Protein AF-A0AAV4TUK1-F1 (afdb_monomer_lite)

Foldseek 3Di:
DDPVVVVVVVVVVVVVVVVVVVVVVVVVVVVVVVCVVVVCPDPPNQPCPVHDPVVSVVVVVVVVVVVVPPDDDQPDDPVNCVCVDPVNPVPDDDPVSVVSVVVNVVVVVD

Radius of gyration: 32.64 Å; chains: 1; bounding box: 62×29×100 Å

pLDDT: mean 81.11, std 11.79, range [46.31, 97.19]

Sequence (110 aa):
MADPLSGIAIIICIAFGILTFVLLFIFANRQIKRFSLKSKSGPHIPIAQDAPKSVQNEINRRLDVIKTIAYQPILLKKSDEIYFTEESDNIQKPSHIYRMKALDSISKIR

Structure (mmCIF, N/CA/C/O backbone):
data_AF-A0AAV4TUK1-F1
#
_entry.id   AF-A0AAV4TUK1-F1
#
loop_
_atom_site.group_PDB
_atom_site.id
_atom_site.type_symbol
_atom_site.label_atom_id
_atom_site.label_alt_id
_atom_site.label_comp_id
_atom_site.label_asym_id
_atom_site.label_entity_id
_atom_site.label_seq_id
_atom_site.pdbx_PDB_ins_code
_atom_site.Cartn_x
_atom_site.Cartn_y
_atom_site.Cartn_z
_atom_site.occupancy
_atom_site.B_iso_or_equiv
_atom_site.auth_seq_id
_atom_site.auth_comp_id
_atom_site.auth_asym_id
_atom_site.auth_atom_id
_atom_site.pdbx_PDB_model_num
ATOM 1 N N . MET A 1 1 ? 38.502 14.674 -56.469 1.00 46.31 1 MET A N 1
ATOM 2 C CA . MET A 1 1 ? 39.162 13.491 -55.884 1.00 46.31 1 MET A CA 1
ATOM 3 C C . MET A 1 1 ? 38.670 13.408 -54.454 1.00 46.31 1 MET A C 1
ATOM 5 O O . MET A 1 1 ? 38.798 14.397 -53.752 1.00 46.31 1 MET A O 1
ATOM 9 N N . ALA A 1 2 ? 37.951 12.348 -54.082 1.00 57.53 2 ALA A N 1
ATOM 10 C CA . ALA A 1 2 ? 37.441 12.205 -52.720 1.00 57.53 2 ALA A CA 1
ATOM 11 C C . ALA A 1 2 ? 38.551 11.591 -51.864 1.00 57.53 2 ALA A C 1
ATOM 13 O O . ALA A 1 2 ? 38.977 10.469 -52.136 1.00 57.53 2 ALA A O 1
ATOM 14 N N . ASP A 1 3 ? 39.048 12.341 -50.883 1.00 69.62 3 ASP A N 1
ATOM 15 C CA . ASP A 1 3 ? 40.128 11.875 -50.024 1.00 69.62 3 ASP A CA 1
ATOM 16 C C . ASP A 1 3 ? 39.638 10.700 -49.161 1.00 69.62 3 ASP A C 1
ATOM 18 O O . ASP A 1 3 ? 38.642 10.839 -48.444 1.00 69.62 3 ASP A O 1
ATOM 22 N N . PRO A 1 4 ? 40.317 9.540 -49.170 1.00 63.56 4 PRO A N 1
ATOM 23 C CA . PRO A 1 4 ? 39.894 8.354 -48.418 1.00 63.56 4 PRO A CA 1
ATOM 24 C C . PRO A 1 4 ? 39.809 8.603 -46.900 1.00 63.56 4 PRO A C 1
ATOM 26 O O . PRO A 1 4 ? 39.023 7.962 -46.202 1.00 63.56 4 PRO A O 1
ATOM 29 N N . LEU A 1 5 ? 40.550 9.594 -46.395 1.00 71.38 5 LEU A N 1
ATOM 30 C CA . LEU A 1 5 ? 40.492 10.059 -45.006 1.00 71.38 5 LEU A CA 1
ATOM 31 C C . LEU A 1 5 ? 39.143 10.715 -44.652 1.00 71.38 5 LEU A C 1
ATOM 33 O O . LEU A 1 5 ? 38.683 10.591 -43.517 1.00 71.38 5 LEU A O 1
ATOM 37 N N . SER A 1 6 ? 38.472 11.350 -45.622 1.00 79.56 6 SER A N 1
ATOM 38 C CA . SER A 1 6 ? 37.143 11.949 -45.441 1.00 79.56 6 SER A CA 1
ATOM 39 C C . SER A 1 6 ? 36.071 10.875 -45.226 1.00 79.56 6 SER A C 1
ATOM 41 O O . SER A 1 6 ? 35.235 11.001 -44.331 1.00 79.56 6 SER A O 1
ATOM 43 N N . GLY A 1 7 ? 36.149 9.764 -45.967 1.00 85.19 7 GLY A N 1
ATOM 44 C CA . GLY A 1 7 ? 35.238 8.628 -45.797 1.00 85.19 7 GLY A CA 1
ATOM 45 C C . GLY A 1 7 ? 35.353 7.979 -44.416 1.00 85.19 7 GLY A C 1
ATOM 46 O O . GLY A 1 7 ? 34.343 7.711 -43.767 1.00 85.19 7 GLY A O 1
ATOM 47 N N . ILE A 1 8 ? 36.581 7.796 -43.923 1.00 90.12 8 ILE A N 1
ATOM 48 C CA . ILE A 1 8 ? 36.837 7.239 -42.586 1.00 90.12 8 ILE A CA 1
ATOM 49 C C . ILE A 1 8 ? 36.272 8.159 -41.496 1.00 90.12 8 ILE A C 1
ATOM 51 O O . ILE A 1 8 ? 35.598 7.681 -40.583 1.00 90.12 8 ILE A O 1
ATOM 55 N N . ALA A 1 9 ? 36.480 9.474 -41.611 1.00 89.31 9 ALA A N 1
ATOM 56 C CA . ALA A 1 9 ? 35.932 10.443 -40.663 1.00 89.31 9 ALA A CA 1
ATOM 57 C C . ALA A 1 9 ? 34.394 10.391 -40.603 1.00 89.31 9 ALA A C 1
ATOM 59 O O . ALA A 1 9 ? 33.818 10.411 -39.516 1.00 89.31 9 ALA A O 1
ATOM 60 N N . ILE A 1 10 ? 33.725 10.246 -41.753 1.00 92.50 10 ILE A N 1
ATOM 61 C CA . ILE A 1 10 ? 32.261 10.114 -41.828 1.00 92.50 10 ILE A CA 1
ATOM 62 C C . ILE A 1 10 ? 31.785 8.841 -41.115 1.00 92.50 10 ILE A C 1
ATOM 64 O O . ILE A 1 10 ? 30.845 8.897 -40.322 1.00 92.50 10 ILE A O 1
ATOM 68 N N . ILE A 1 11 ? 32.448 7.705 -41.346 1.00 93.94 11 ILE A N 1
ATOM 69 C CA . ILE A 1 11 ? 32.100 6.429 -40.701 1.00 93.94 11 ILE A CA 1
ATOM 70 C C . ILE A 1 11 ? 32.259 6.530 -39.180 1.00 93.94 11 ILE A C 1
ATOM 72 O O . ILE A 1 11 ? 31.379 6.090 -38.438 1.00 93.94 11 ILE A O 1
ATOM 76 N N . ILE A 1 12 ? 33.342 7.157 -38.709 1.00 94.38 12 ILE A N 1
ATOM 77 C CA . ILE A 1 12 ? 33.588 7.386 -37.280 1.00 94.38 12 ILE A CA 1
ATOM 78 C C . ILE A 1 12 ? 32.484 8.268 -36.677 1.00 94.38 12 ILE A C 1
ATOM 80 O O . ILE A 1 12 ? 31.930 7.920 -35.634 1.00 94.38 12 ILE A O 1
ATOM 84 N N . CYS A 1 13 ? 32.103 9.360 -37.345 1.00 94.38 13 CYS A N 1
ATOM 85 C CA . CYS A 1 13 ? 31.015 10.232 -36.892 1.00 94.38 13 CYS A CA 1
ATOM 86 C C . CYS A 1 13 ? 29.679 9.486 -36.770 1.00 94.38 13 CYS A C 1
ATOM 88 O O . CYS A 1 13 ? 28.973 9.649 -35.775 1.00 94.38 13 CYS A O 1
ATOM 90 N N . ILE A 1 14 ? 29.344 8.632 -37.741 1.00 95.62 14 ILE A N 1
ATOM 91 C CA . ILE A 1 14 ? 28.115 7.827 -37.708 1.00 95.62 14 ILE A CA 1
ATOM 92 C C . ILE A 1 14 ? 28.174 6.803 -36.567 1.00 95.62 14 ILE A C 1
ATOM 94 O O . ILE A 1 14 ? 27.207 6.666 -35.817 1.00 95.62 14 ILE A O 1
ATOM 98 N N . ALA A 1 15 ? 29.310 6.126 -36.384 1.00 96.25 15 ALA A N 1
ATOM 99 C CA . ALA A 1 15 ? 29.493 5.150 -35.313 1.00 96.25 15 ALA A CA 1
ATOM 100 C C . ALA A 1 15 ? 29.336 5.786 -33.921 1.00 96.25 15 ALA A C 1
ATOM 102 O O . ALA A 1 15 ? 28.593 5.266 -33.086 1.00 96.25 15 ALA A O 1
ATOM 103 N N . PHE A 1 16 ? 29.962 6.944 -33.682 1.00 96.81 16 PHE A N 1
ATOM 104 C CA . PHE A 1 16 ? 29.793 7.689 -32.430 1.00 96.81 16 PHE A CA 1
ATOM 105 C C . PHE A 1 16 ? 28.375 8.248 -32.264 1.00 96.81 16 PHE A C 1
ATOM 107 O O . PHE A 1 16 ? 27.843 8.240 -31.152 1.00 96.81 16 PHE A O 1
ATOM 114 N N . GLY A 1 17 ? 27.725 8.681 -33.347 1.00 96.88 17 GLY A N 1
ATOM 115 C CA . GLY A 1 17 ? 26.328 9.120 -33.320 1.00 96.88 17 GLY A CA 1
ATOM 116 C C . GLY A 1 17 ? 25.380 8.004 -32.874 1.00 96.88 17 GLY A C 1
ATOM 117 O O . GLY A 1 17 ? 24.566 8.196 -31.972 1.00 96.88 17 GLY A O 1
ATOM 118 N N . ILE A 1 18 ? 25.535 6.801 -33.429 1.00 97.19 18 ILE A N 1
ATOM 119 C CA . ILE A 1 18 ? 24.718 5.642 -33.043 1.00 97.19 18 ILE A CA 1
ATOM 120 C C . ILE A 1 18 ? 25.038 5.215 -31.607 1.00 97.19 18 ILE A C 1
ATOM 122 O O . ILE A 1 18 ? 24.124 4.978 -30.818 1.00 97.19 18 ILE A O 1
ATOM 126 N N . LEU A 1 19 ? 26.320 5.165 -31.234 1.00 96.25 19 LEU A N 1
ATOM 127 C CA . LEU A 1 19 ? 26.744 4.797 -29.883 1.00 96.25 19 LEU A CA 1
ATOM 128 C C . LEU A 1 19 ? 26.152 5.737 -28.824 1.00 96.25 19 LEU A C 1
ATOM 130 O O . LEU A 1 19 ? 25.591 5.278 -27.829 1.00 96.25 19 LEU A O 1
ATOM 134 N N . THR A 1 20 ? 26.245 7.049 -29.043 1.00 96.06 20 THR A N 1
ATOM 135 C CA . THR A 1 20 ? 25.696 8.052 -28.118 1.00 96.06 20 THR A CA 1
ATOM 136 C C . THR A 1 20 ? 24.175 7.966 -28.042 1.00 96.06 20 THR A C 1
ATOM 138 O O . THR A 1 20 ? 23.625 8.003 -26.941 1.00 96.06 20 THR A O 1
ATOM 141 N N . PHE A 1 21 ? 23.492 7.752 -29.169 1.00 96.44 21 PHE A N 1
ATOM 142 C CA . PHE A 1 21 ? 22.044 7.554 -29.197 1.00 96.44 21 PHE A CA 1
ATOM 143 C C . PHE A 1 21 ? 21.604 6.317 -28.397 1.00 96.44 21 PHE A C 1
ATOM 145 O O . PHE A 1 21 ? 20.695 6.401 -27.568 1.00 96.44 21 PHE A O 1
ATOM 152 N N . VAL A 1 22 ? 22.285 5.180 -28.576 1.00 96.25 22 VAL A N 1
ATOM 153 C CA . VAL A 1 22 ? 22.010 3.944 -27.824 1.00 96.25 22 VAL A CA 1
ATOM 154 C C . VAL A 1 22 ? 22.248 4.147 -26.328 1.00 96.25 22 VAL A C 1
ATOM 156 O O . VAL A 1 22 ? 21.415 3.747 -25.512 1.00 96.25 22 VAL A O 1
ATOM 159 N N . LEU A 1 23 ? 23.343 4.811 -25.947 1.00 94.81 23 LEU A N 1
ATOM 160 C CA . LEU A 1 23 ? 23.625 5.118 -24.545 1.00 94.81 23 LEU A CA 1
ATOM 161 C C . LEU A 1 23 ? 22.533 6.002 -23.933 1.00 94.81 23 LEU A C 1
ATOM 163 O O . LEU A 1 23 ? 22.016 5.669 -22.865 1.00 94.81 23 LEU A O 1
ATOM 167 N N . LEU A 1 24 ? 22.125 7.077 -24.616 1.00 95.12 24 LEU A N 1
ATOM 168 C CA . LEU A 1 24 ? 21.034 7.947 -24.166 1.00 95.12 24 LEU A CA 1
ATOM 169 C C . LEU A 1 24 ? 19.724 7.172 -23.991 1.00 95.12 24 LEU A C 1
ATOM 171 O O . LEU A 1 24 ? 19.046 7.345 -22.977 1.00 95.12 24 LEU A O 1
ATOM 175 N N . PHE A 1 25 ? 19.396 6.271 -24.918 1.00 94.12 25 PHE A N 1
ATOM 176 C CA . PHE A 1 25 ? 18.200 5.433 -24.832 1.00 94.12 25 PHE A CA 1
ATOM 177 C C . PHE A 1 25 ? 18.230 4.490 -23.620 1.00 94.12 25 PHE A C 1
ATOM 179 O O . PHE A 1 25 ? 17.239 4.352 -22.897 1.00 94.12 25 PHE A O 1
ATOM 186 N N . ILE A 1 26 ? 19.379 3.866 -23.344 1.00 93.31 26 ILE A N 1
ATOM 187 C CA . ILE A 1 26 ? 19.562 3.011 -22.164 1.00 93.31 26 ILE A CA 1
ATOM 188 C C . ILE A 1 26 ? 19.437 3.839 -20.881 1.00 93.31 26 ILE A C 1
ATOM 190 O O . ILE 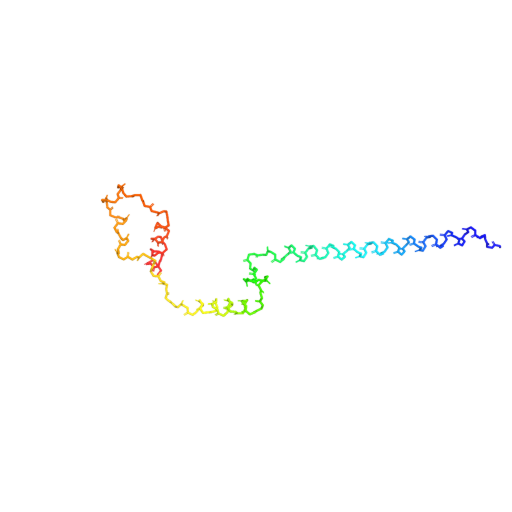A 1 26 ? 18.744 3.422 -19.948 1.00 93.31 26 ILE A O 1
ATOM 194 N N . PHE A 1 27 ? 20.062 5.019 -20.828 1.00 90.00 27 PHE A N 1
ATOM 195 C CA . PHE A 1 27 ? 19.955 5.914 -19.679 1.00 90.00 27 P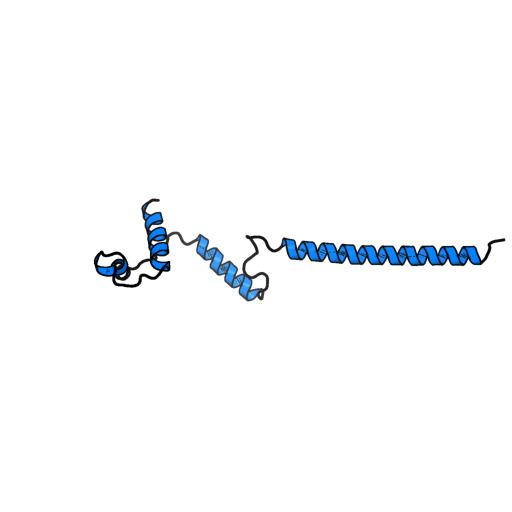HE A CA 1
ATOM 196 C C . PHE A 1 27 ? 18.514 6.364 -19.450 1.00 90.00 27 PHE A C 1
ATOM 198 O O . PHE A 1 27 ? 18.032 6.253 -18.324 1.00 90.00 27 PHE A O 1
ATOM 205 N N . ALA A 1 28 ? 17.799 6.783 -20.495 1.00 89.75 28 ALA A N 1
ATOM 206 C CA . ALA A 1 28 ? 16.393 7.163 -20.408 1.00 89.75 28 ALA A CA 1
ATOM 207 C C . ALA A 1 28 ? 15.534 6.010 -19.865 1.00 89.75 28 ALA A C 1
ATOM 209 O O . ALA A 1 28 ? 14.832 6.181 -18.869 1.00 89.75 28 ALA A O 1
ATOM 210 N N . ASN A 1 29 ? 15.668 4.803 -20.424 1.00 88.19 29 ASN A N 1
ATOM 211 C CA . ASN A 1 29 ? 14.950 3.620 -19.940 1.00 88.19 29 ASN A CA 1
ATOM 212 C C . ASN A 1 29 ? 15.279 3.278 -18.484 1.00 88.19 29 ASN A C 1
ATOM 214 O O . ASN A 1 29 ? 14.399 2.883 -17.715 1.00 88.19 29 ASN A O 1
ATOM 218 N N . ARG A 1 30 ? 16.542 3.438 -18.078 1.00 86.62 30 ARG A N 1
ATOM 219 C CA . ARG A 1 30 ? 16.967 3.217 -16.694 1.00 86.62 30 ARG A CA 1
ATOM 220 C C . ARG A 1 30 ? 16.368 4.260 -15.751 1.00 86.62 30 ARG A C 1
ATOM 222 O O . ARG A 1 30 ? 15.937 3.894 -14.657 1.00 86.62 30 ARG A O 1
ATOM 229 N N . GLN A 1 31 ? 16.302 5.527 -16.162 1.00 84.50 31 GLN A N 1
ATOM 230 C CA . GLN A 1 31 ? 15.686 6.585 -15.362 1.00 84.50 31 GLN A CA 1
ATOM 231 C C . GLN A 1 31 ? 14.173 6.377 -15.245 1.00 84.50 31 GLN A C 1
ATOM 233 O O . GLN A 1 31 ? 13.665 6.370 -14.128 1.00 84.50 31 GLN A O 1
ATOM 238 N N . ILE A 1 32 ? 13.462 6.098 -16.344 1.00 83.00 32 ILE A N 1
ATOM 239 C CA . ILE A 1 32 ? 12.009 5.848 -16.329 1.00 83.00 32 ILE A CA 1
ATOM 240 C C . ILE A 1 32 ? 11.662 4.702 -15.371 1.00 83.00 32 ILE A C 1
ATOM 242 O O . ILE A 1 32 ? 10.790 4.848 -14.515 1.00 83.00 32 ILE A O 1
ATOM 246 N N . LYS A 1 33 ? 12.389 3.579 -15.446 1.00 80.69 33 LYS A N 1
ATOM 247 C CA . LYS A 1 33 ? 12.183 2.438 -14.539 1.00 80.69 33 LYS A CA 1
ATOM 248 C C . LYS A 1 33 ? 12.437 2.812 -13.078 1.00 80.69 33 LYS A C 1
ATOM 250 O O . LYS A 1 33 ? 11.654 2.448 -12.206 1.00 80.69 33 LYS A O 1
ATOM 255 N N . ARG A 1 34 ? 13.500 3.572 -12.802 1.00 78.12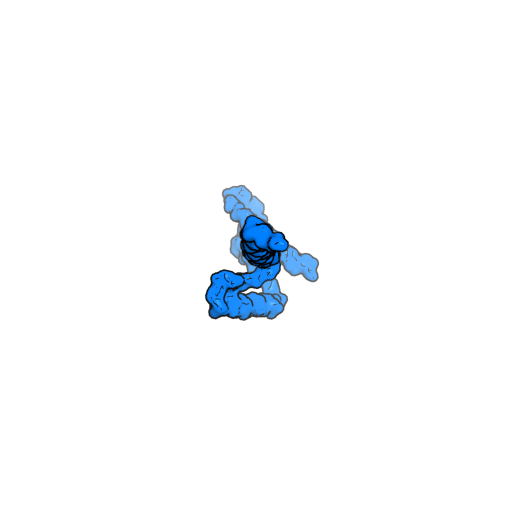 34 ARG A N 1
ATOM 256 C CA . ARG A 1 34 ? 13.841 4.034 -11.449 1.00 78.12 34 ARG A CA 1
ATOM 257 C C . ARG A 1 34 ? 12.770 4.960 -10.870 1.00 78.12 34 ARG A C 1
ATOM 259 O O . ARG A 1 34 ? 12.409 4.807 -9.704 1.00 78.12 34 ARG A O 1
ATOM 266 N N . PHE A 1 35 ? 12.265 5.897 -11.669 1.00 66.38 35 PHE A N 1
ATOM 267 C CA . PHE A 1 35 ? 11.210 6.817 -11.248 1.00 66.38 35 PHE A CA 1
ATOM 268 C C . PHE A 1 35 ? 9.871 6.098 -11.067 1.00 66.38 35 PHE A C 1
ATOM 270 O O . PHE A 1 35 ? 9.211 6.335 -10.063 1.00 66.38 35 PHE A O 1
ATOM 277 N N . SER A 1 36 ? 9.523 5.150 -11.943 1.00 64.62 36 SER A N 1
ATOM 278 C CA . SER A 1 36 ? 8.311 4.330 -11.803 1.00 64.62 36 SER A CA 1
ATOM 279 C C . SER A 1 36 ? 8.338 3.419 -10.568 1.00 64.62 36 SER A C 1
ATOM 281 O O . SER A 1 36 ? 7.308 3.205 -9.933 1.00 64.62 36 SER A O 1
ATOM 283 N N . LEU A 1 37 ? 9.507 2.893 -10.187 1.00 61.38 37 LEU A N 1
ATOM 284 C CA . LEU A 1 37 ? 9.650 2.082 -8.973 1.00 61.38 37 LEU A CA 1
ATOM 285 C C . LEU A 1 37 ? 9.539 2.931 -7.701 1.00 61.38 37 LEU A C 1
ATOM 287 O O . LEU A 1 37 ? 8.859 2.528 -6.763 1.00 61.38 37 LEU A O 1
ATOM 291 N N . LYS A 1 38 ? 10.149 4.124 -7.674 1.00 62.53 38 LYS A N 1
ATOM 292 C CA . LYS A 1 38 ? 10.050 5.037 -6.523 1.00 62.53 38 LYS A CA 1
ATOM 293 C C . LYS A 1 38 ? 8.680 5.709 -6.389 1.00 62.53 38 LYS A C 1
ATOM 295 O O . LYS A 1 38 ? 8.280 6.015 -5.273 1.00 62.53 38 LYS A O 1
ATOM 300 N N . SER A 1 39 ? 7.952 5.924 -7.487 1.00 57.94 39 SER A N 1
ATOM 301 C CA . SER A 1 39 ? 6.632 6.568 -7.457 1.00 57.94 39 SER A CA 1
ATOM 302 C C . SER A 1 39 ? 5.517 5.664 -6.927 1.00 57.94 39 SER A C 1
ATOM 304 O O . SER A 1 39 ? 4.444 6.158 -6.596 1.00 57.94 39 SER A O 1
ATOM 306 N N . LYS A 1 40 ? 5.735 4.343 -6.864 1.00 58.84 40 LYS A N 1
ATOM 307 C CA . LYS A 1 40 ? 4.736 3.389 -6.358 1.00 58.84 40 LYS A CA 1
ATOM 308 C C . LYS A 1 40 ? 4.626 3.383 -4.837 1.00 58.84 40 LYS A C 1
ATOM 310 O O . LYS A 1 40 ? 3.605 2.937 -4.328 1.00 58.84 40 LYS A O 1
ATOM 315 N N . SER A 1 41 ? 5.621 3.903 -4.117 1.00 58.38 41 SER A N 1
ATOM 316 C CA . SER A 1 41 ? 5.629 3.925 -2.654 1.00 58.38 41 SER A CA 1
ATOM 317 C C . SER A 1 41 ? 4.840 5.115 -2.085 1.00 58.38 41 SER A C 1
ATOM 319 O O . SER A 1 41 ? 5.406 5.996 -1.446 1.00 58.38 41 SER A O 1
ATOM 321 N N . GLY A 1 42 ? 3.536 5.172 -2.357 1.00 64.25 42 GLY A N 1
ATOM 322 C CA . GLY A 1 42 ? 2.617 6.131 -1.735 1.00 64.25 42 GLY A CA 1
ATOM 323 C C . GLY A 1 42 ? 1.904 5.549 -0.503 1.00 64.25 42 GLY A C 1
ATOM 324 O O . GLY A 1 42 ? 1.809 4.337 -0.359 1.00 64.25 42 GLY A O 1
ATOM 325 N N . PRO A 1 43 ? 1.318 6.372 0.377 1.00 59.84 43 PRO A N 1
ATOM 326 C CA . PRO A 1 43 ? 0.539 5.895 1.531 1.00 59.84 43 PRO A CA 1
ATOM 327 C C . PRO A 1 43 ? -0.702 5.054 1.154 1.00 59.84 43 PRO A C 1
ATOM 329 O O . PRO A 1 43 ? -1.262 4.376 2.010 1.00 59.84 43 PRO A O 1
ATOM 332 N N . HIS A 1 44 ? -1.096 5.047 -0.127 1.00 62.41 44 HIS A N 1
ATOM 333 C CA . HIS A 1 44 ? -2.153 4.208 -0.705 1.00 62.41 44 HIS A CA 1
ATOM 334 C C . HIS A 1 44 ? -1.604 3.079 -1.601 1.00 62.41 44 HIS A C 1
ATOM 336 O O . HIS A 1 44 ? -2.216 2.736 -2.613 1.00 62.41 44 HIS A O 1
ATOM 342 N N . ILE A 1 45 ? -0.433 2.515 -1.280 1.00 63.69 45 ILE A N 1
ATOM 343 C CA . ILE A 1 45 ? 0.027 1.275 -1.925 1.00 63.69 45 ILE A CA 1
ATOM 344 C C . ILE A 1 45 ? -1.069 0.210 -1.747 1.00 63.69 45 ILE A C 1
ATOM 346 O O . ILE A 1 45 ? -1.529 0.010 -0.618 1.00 63.69 45 ILE A O 1
ATOM 350 N N . PRO A 1 46 ? -1.492 -0.489 -2.820 1.00 66.12 46 PRO A N 1
ATOM 351 C CA . PRO A 1 46 ? -2.384 -1.624 -2.678 1.00 66.12 46 PRO A CA 1
ATOM 352 C C . PRO A 1 46 ? -1.739 -2.626 -1.730 1.00 66.12 46 PRO A C 1
ATOM 354 O O . PRO A 1 46 ? -0.620 -3.092 -1.965 1.00 66.12 46 PRO A O 1
ATOM 357 N N . ILE A 1 47 ? -2.444 -2.926 -0.644 1.00 68.62 47 ILE A N 1
ATOM 358 C CA . ILE A 1 47 ? -1.973 -3.862 0.367 1.00 68.62 47 ILE A CA 1
ATOM 359 C C . ILE A 1 47 ? -1.629 -5.178 -0.353 1.00 68.62 47 ILE A C 1
ATOM 361 O O . ILE A 1 47 ? -2.396 -5.663 -1.186 1.00 68.62 47 ILE A O 1
ATOM 365 N N . ALA A 1 48 ? -0.437 -5.713 -0.069 1.00 68.06 48 ALA A N 1
ATOM 366 C CA . ALA A 1 48 ? 0.088 -6.951 -0.648 1.00 68.06 48 ALA A CA 1
ATOM 367 C C . ALA A 1 48 ? 0.509 -6.905 -2.138 1.00 68.06 48 ALA A C 1
ATOM 369 O O . ALA A 1 48 ? 0.383 -7.910 -2.833 1.00 68.06 48 ALA A O 1
ATOM 370 N N . GLN A 1 49 ? 1.049 -5.779 -2.634 1.00 71.19 49 GLN A N 1
ATOM 371 C CA . GLN A 1 49 ? 1.595 -5.670 -4.005 1.00 71.19 49 GLN A CA 1
ATOM 372 C C . GLN A 1 49 ? 2.612 -6.762 -4.387 1.00 71.19 49 GLN A C 1
ATOM 374 O O . GLN A 1 49 ? 2.594 -7.214 -5.529 1.00 71.19 49 GLN A O 1
ATOM 379 N N . ASP A 1 50 ? 3.455 -7.190 -3.446 1.00 78.12 50 ASP A N 1
ATOM 380 C CA . ASP A 1 50 ? 4.495 -8.204 -3.682 1.00 78.12 50 ASP A CA 1
ATOM 381 C C . ASP A 1 50 ? 4.045 -9.634 -3.330 1.00 78.12 50 ASP A C 1
ATOM 383 O O . ASP A 1 50 ? 4.821 -10.584 -3.438 1.00 78.12 50 ASP A O 1
ATOM 387 N N . ALA A 1 51 ? 2.797 -9.817 -2.889 1.00 82.81 51 ALA A N 1
ATOM 388 C CA . ALA A 1 51 ? 2.274 -11.131 -2.540 1.00 82.81 51 ALA A CA 1
ATOM 389 C C . ALA A 1 51 ? 1.749 -11.881 -3.781 1.00 82.81 51 ALA A C 1
ATOM 391 O O . ALA A 1 51 ? 1.323 -11.262 -4.760 1.00 82.81 51 ALA A O 1
ATOM 392 N N . PRO A 1 52 ? 1.697 -13.226 -3.745 1.00 88.56 52 PRO A N 1
ATOM 393 C CA . PRO A 1 52 ? 1.008 -14.008 -4.765 1.00 88.56 52 PRO A CA 1
ATOM 394 C C . PRO A 1 52 ? -0.438 -13.528 -4.951 1.00 88.56 52 PRO A C 1
ATOM 396 O O . PRO A 1 52 ? -1.126 -13.231 -3.973 1.00 88.56 52 PRO A O 1
ATOM 399 N N . LYS A 1 53 ? -0.929 -13.506 -6.199 1.00 86.31 53 LYS A N 1
ATOM 400 C CA . LYS A 1 53 ? -2.277 -13.003 -6.544 1.00 86.31 53 LYS A CA 1
ATOM 401 C C . LYS A 1 53 ? -3.393 -13.607 -5.682 1.00 86.31 53 LYS A C 1
ATOM 403 O O . LYS A 1 53 ? -4.343 -12.912 -5.340 1.00 86.31 53 LYS A O 1
ATOM 408 N N . SER A 1 54 ? -3.276 -14.883 -5.308 1.00 88.38 54 SER A N 1
ATOM 409 C CA . SER A 1 54 ? -4.233 -15.561 -4.423 1.00 88.38 54 SER A CA 1
ATOM 410 C C . SER A 1 54 ? -4.317 -14.910 -3.039 1.00 88.38 54 SER A C 1
ATOM 412 O O . SER A 1 54 ? -5.410 -14.672 -2.534 1.00 88.38 54 SER A O 1
ATOM 414 N N . VAL A 1 55 ? -3.170 -14.570 -2.452 1.00 88.81 55 VAL A N 1
ATOM 415 C CA . VAL A 1 55 ? -3.068 -13.910 -1.145 1.00 88.81 55 VAL A CA 1
ATOM 416 C C . VAL A 1 55 ? -3.563 -12.470 -1.234 1.00 88.81 55 VAL A C 1
ATOM 418 O O . VAL A 1 55 ? -4.328 -12.032 -0.380 1.00 88.81 55 VAL A O 1
ATOM 421 N N . GLN A 1 56 ? -3.189 -11.753 -2.295 1.00 88.75 56 GLN A N 1
ATOM 422 C CA . GLN A 1 56 ? -3.652 -10.385 -2.526 1.00 88.75 56 GLN A CA 1
ATOM 423 C C . GLN A 1 56 ? -5.183 -10.315 -2.640 1.00 88.75 56 GLN A C 1
ATOM 425 O O . GLN A 1 56 ? -5.815 -9.462 -2.017 1.00 88.75 56 GLN A O 1
ATOM 430 N N . ASN A 1 57 ? -5.789 -11.247 -3.380 1.00 87.75 57 ASN A N 1
ATOM 431 C CA . ASN A 1 57 ? -7.240 -11.329 -3.524 1.00 87.75 57 ASN A CA 1
ATOM 432 C C . ASN A 1 57 ? -7.935 -11.630 -2.193 1.00 87.75 57 ASN A C 1
ATOM 434 O O . ASN A 1 57 ? -8.946 -11.003 -1.886 1.00 87.75 57 ASN A O 1
ATOM 438 N N . GLU A 1 58 ? -7.394 -12.544 -1.384 1.00 91.75 58 GLU A N 1
ATOM 439 C CA . GLU A 1 58 ? -7.975 -12.858 -0.075 1.00 91.75 58 GLU A CA 1
ATOM 440 C C . GLU A 1 58 ? -7.872 -11.677 0.897 1.00 91.75 58 GLU A C 1
ATOM 442 O O . GLU A 1 58 ? -8.825 -11.389 1.622 1.00 91.75 58 GLU A O 1
ATOM 447 N N . ILE A 1 59 ? -6.751 -10.952 0.891 1.00 88.62 59 ILE A N 1
ATOM 448 C CA . ILE A 1 59 ? -6.584 -9.747 1.711 1.00 88.62 59 ILE A CA 1
ATOM 449 C C . ILE A 1 59 ? -7.609 -8.687 1.309 1.00 88.62 59 ILE A C 1
ATOM 451 O O . ILE A 1 59 ? -8.332 -8.188 2.170 1.00 88.62 59 ILE A O 1
ATOM 455 N N . ASN A 1 60 ? -7.730 -8.388 0.014 1.00 87.88 60 ASN A N 1
ATOM 456 C CA . ASN A 1 60 ? -8.708 -7.416 -0.474 1.00 87.88 60 ASN A CA 1
ATOM 457 C C . ASN A 1 60 ? -10.145 -7.838 -0.139 1.00 87.88 60 ASN A C 1
ATOM 459 O O . ASN A 1 60 ? -10.911 -7.020 0.365 1.00 87.88 60 ASN A O 1
ATOM 463 N N . ARG A 1 61 ? -10.483 -9.126 -0.300 1.00 90.44 61 ARG A N 1
ATOM 464 C CA . ARG A 1 61 ? -11.794 -9.675 0.082 1.00 90.44 61 ARG A CA 1
ATOM 465 C C . ARG A 1 61 ? -12.109 -9.421 1.557 1.00 90.44 61 ARG A C 1
ATOM 467 O O . ARG A 1 61 ? -13.224 -9.030 1.884 1.00 90.44 61 ARG A O 1
ATOM 474 N N . ARG A 1 62 ? -11.137 -9.620 2.454 1.00 89.44 62 ARG A N 1
ATOM 475 C CA . ARG A 1 62 ? -11.308 -9.361 3.896 1.00 89.44 62 ARG A CA 1
ATOM 476 C C . ARG A 1 62 ? -11.404 -7.875 4.219 1.00 89.44 62 ARG A C 1
ATOM 478 O O . ARG A 1 62 ? -12.183 -7.500 5.088 1.00 89.44 62 ARG A O 1
ATOM 485 N N . LEU A 1 63 ? -10.643 -7.032 3.527 1.00 87.56 63 LEU A N 1
ATOM 486 C CA . LEU A 1 63 ? -10.711 -5.581 3.697 1.00 87.56 63 LEU A CA 1
ATOM 487 C C . LEU A 1 63 ? -12.057 -5.012 3.239 1.00 87.56 63 LEU A C 1
ATOM 489 O O . LEU A 1 63 ? -12.578 -4.106 3.882 1.00 87.56 63 LEU A O 1
ATOM 493 N N . ASP A 1 64 ? -12.658 -5.560 2.184 1.00 88.50 64 ASP A N 1
ATOM 494 C CA . ASP A 1 64 ? -13.989 -5.134 1.745 1.00 88.50 64 ASP A CA 1
ATOM 495 C C . ASP A 1 64 ? -15.072 -5.438 2.788 1.00 88.50 64 ASP A C 1
ATOM 497 O O . ASP A 1 64 ? -15.982 -4.628 2.971 1.00 88.50 64 ASP A O 1
ATOM 501 N N . VAL A 1 65 ? -14.932 -6.523 3.558 1.00 89.62 65 VAL A N 1
ATOM 502 C CA . VAL A 1 65 ? -15.829 -6.812 4.691 1.00 89.62 65 VAL A CA 1
ATOM 503 C C . VAL A 1 65 ? -15.737 -5.729 5.770 1.00 89.62 65 VAL A C 1
ATOM 505 O O . VAL A 1 65 ? -16.751 -5.412 6.388 1.00 89.62 65 VAL A O 1
ATOM 508 N N . ILE A 1 66 ? -14.579 -5.089 5.972 1.00 85.25 66 ILE A N 1
ATOM 509 C CA . ILE A 1 66 ? -14.430 -4.027 6.984 1.00 85.25 66 ILE A CA 1
ATOM 510 C C . ILE A 1 66 ? -15.404 -2.872 6.723 1.00 85.25 66 ILE A C 1
ATOM 512 O O . ILE A 1 66 ? -15.965 -2.327 7.669 1.00 85.25 66 ILE A O 1
ATOM 516 N N . LYS A 1 67 ? -15.688 -2.547 5.455 1.00 82.06 67 LYS A N 1
ATOM 517 C CA . LYS A 1 67 ? -16.664 -1.501 5.093 1.00 82.06 67 LYS A CA 1
ATOM 518 C C . LYS A 1 67 ? -18.090 -1.831 5.541 1.00 82.06 67 LYS A C 1
ATOM 520 O O . LYS A 1 67 ? -18.901 -0.926 5.689 1.00 82.06 67 LYS A O 1
ATOM 525 N N . THR A 1 68 ? -18.397 -3.112 5.736 1.00 86.75 68 THR A N 1
ATOM 526 C CA . THR A 1 68 ? -19.720 -3.580 6.179 1.00 86.75 68 THR A CA 1
ATOM 527 C C . THR A 1 68 ? -19.863 -3.620 7.699 1.00 86.75 68 THR A C 1
ATOM 529 O O . THR A 1 68 ? -20.964 -3.822 8.207 1.00 86.75 68 THR A O 1
ATOM 532 N N . ILE A 1 69 ? -18.770 -3.413 8.441 1.00 84.31 69 ILE A N 1
ATOM 533 C CA . ILE A 1 69 ? -18.797 -3.376 9.901 1.00 84.31 69 ILE A CA 1
ATOM 534 C C . ILE A 1 69 ? -19.499 -2.084 10.332 1.00 84.31 69 ILE A C 1
ATOM 536 O O . ILE A 1 69 ? -18.906 -1.009 10.358 1.00 84.31 69 ILE A O 1
ATOM 540 N N . ALA A 1 70 ? -20.785 -2.202 10.661 1.00 81.12 70 ALA A N 1
ATOM 541 C CA . ALA A 1 70 ? -21.613 -1.087 11.118 1.00 81.12 70 ALA A CA 1
ATOM 542 C C . ALA A 1 70 ? -21.384 -0.732 12.597 1.00 81.12 70 ALA A C 1
ATOM 544 O O . ALA A 1 70 ? -21.682 0.385 13.015 1.00 81.12 70 ALA A O 1
ATOM 545 N N . TYR A 1 71 ? -20.872 -1.676 13.393 1.00 81.38 71 TYR A N 1
ATOM 546 C CA . TYR A 1 71 ? -20.689 -1.513 14.833 1.00 81.38 71 TYR A CA 1
ATOM 547 C C . TYR A 1 71 ? -19.208 -1.493 15.210 1.00 81.38 71 TYR A C 1
ATOM 549 O O . TYR A 1 71 ? -18.455 -2.403 14.862 1.00 81.38 71 TYR A O 1
ATOM 557 N N . GLN A 1 72 ? -18.797 -0.464 15.949 1.00 78.94 72 GLN A N 1
ATOM 558 C CA . GLN A 1 72 ? -17.441 -0.366 16.473 1.00 78.94 72 GLN A CA 1
ATOM 559 C C . GLN A 1 72 ? -17.277 -1.314 17.674 1.00 78.94 72 GLN A C 1
ATOM 561 O O . GLN A 1 72 ? -18.070 -1.237 18.611 1.00 78.94 72 GLN A O 1
ATOM 566 N N . PRO A 1 73 ? -16.269 -2.205 17.686 1.00 84.38 73 PRO A N 1
ATOM 567 C CA . PRO A 1 73 ? -16.039 -3.082 18.826 1.00 84.38 73 PRO A CA 1
ATOM 568 C C . PRO A 1 73 ? -15.565 -2.280 20.043 1.00 84.38 73 PRO A C 1
ATOM 570 O O . PRO A 1 73 ? -14.751 -1.367 19.908 1.00 84.38 73 PRO A O 1
ATOM 573 N N . ILE A 1 74 ? -16.039 -2.671 21.226 1.00 87.12 74 ILE A N 1
ATOM 574 C CA . ILE A 1 74 ? -15.535 -2.167 22.508 1.00 87.12 74 ILE A CA 1
ATOM 575 C C . ILE A 1 74 ? -14.205 -2.867 22.791 1.00 87.12 74 ILE A C 1
ATOM 577 O O . ILE A 1 74 ? -14.141 -4.100 22.799 1.00 87.12 74 ILE A O 1
ATOM 581 N N . LEU A 1 75 ? -13.143 -2.088 22.982 1.00 88.56 75 LEU A N 1
ATOM 582 C CA . LEU A 1 75 ? -11.788 -2.605 23.140 1.00 88.56 75 LEU A CA 1
ATOM 583 C C . LEU A 1 75 ? -11.526 -3.093 24.567 1.00 88.56 75 LEU A C 1
ATOM 585 O O . LEU A 1 75 ? -10.907 -4.142 24.742 1.00 88.56 75 LEU A O 1
ATOM 589 N N . LEU A 1 76 ? -11.983 -2.354 25.578 1.00 89.44 76 LEU A N 1
ATOM 590 C CA . LEU A 1 76 ? -11.811 -2.710 26.985 1.00 89.44 76 LEU A CA 1
ATOM 591 C C . LEU A 1 76 ? -12.934 -3.619 27.480 1.00 89.44 76 LEU A C 1
ATOM 593 O O . LEU A 1 76 ? -14.121 -3.334 27.312 1.00 89.44 76 LEU A O 1
ATOM 597 N N . LYS A 1 77 ? -12.568 -4.706 28.159 1.00 87.56 77 LYS A N 1
ATOM 598 C CA . LYS A 1 77 ? -13.542 -5.540 28.867 1.00 87.56 77 LYS A CA 1
ATOM 599 C C . LYS A 1 77 ? -13.844 -4.939 30.235 1.00 87.56 77 LYS A C 1
ATOM 601 O O . LYS A 1 77 ? -13.026 -4.225 30.805 1.00 87.56 77 LYS A O 1
ATOM 606 N N . LYS A 1 78 ? -14.976 -5.334 30.826 1.00 83.44 78 LYS A N 1
ATOM 607 C CA . LYS A 1 78 ? -15.321 -4.969 32.214 1.00 83.44 78 LYS A CA 1
ATOM 608 C C . LYS A 1 78 ? -14.250 -5.392 33.230 1.00 83.44 78 LYS A C 1
ATOM 610 O O . LYS A 1 78 ? -14.061 -4.718 34.230 1.00 83.44 78 LYS A O 1
ATOM 615 N N . SER A 1 79 ? -13.525 -6.483 32.968 1.00 82.44 79 SER A N 1
ATOM 616 C CA . SER A 1 79 ? -12.386 -6.916 33.795 1.00 82.44 79 SER A CA 1
ATOM 617 C C . SER A 1 79 ? -11.229 -5.919 33.792 1.00 82.44 79 SER A C 1
ATOM 619 O O . SER A 1 79 ? -10.479 -5.845 34.757 1.00 82.44 79 SER A O 1
ATOM 621 N N . ASP A 1 80 ? -11.082 -5.151 32.716 1.00 83.25 80 ASP A N 1
ATOM 622 C CA . ASP A 1 80 ? -9.948 -4.254 32.511 1.00 83.25 80 ASP A CA 1
ATOM 623 C C . ASP A 1 80 ? -10.207 -2.876 33.146 1.00 83.25 80 ASP A C 1
ATOM 625 O O . ASP A 1 80 ? -9.309 -2.037 33.212 1.00 83.25 80 ASP A O 1
ATOM 629 N N . GLU A 1 81 ? -11.415 -2.648 33.678 1.00 79.12 81 GLU A N 1
ATOM 630 C CA . GLU A 1 81 ? -11.758 -1.454 34.460 1.00 79.12 81 GLU A CA 1
ATOM 631 C C . GLU A 1 81 ? -10.925 -1.350 35.746 1.00 79.12 81 GLU A C 1
ATOM 633 O O . GLU A 1 81 ? -10.651 -0.243 36.209 1.00 79.12 81 GLU A O 1
ATOM 638 N N . ILE A 1 82 ? -10.425 -2.487 36.250 1.00 79.19 82 ILE A N 1
ATOM 639 C CA . ILE A 1 82 ? -9.553 -2.579 37.431 1.00 79.19 82 ILE A CA 1
ATOM 640 C C . ILE A 1 82 ? -8.283 -1.726 37.256 1.00 79.19 82 ILE A C 1
ATOM 642 O O . ILE A 1 82 ? -7.791 -1.150 38.222 1.00 79.19 82 ILE A O 1
ATOM 646 N N . TYR A 1 83 ? -7.779 -1.568 36.024 1.00 77.12 83 TYR A N 1
ATOM 647 C CA . TYR A 1 83 ? -6.600 -0.741 35.735 1.00 77.12 83 TYR A CA 1
ATOM 648 C C . TYR A 1 83 ? -6.849 0.772 35.858 1.00 77.12 83 TYR A C 1
ATOM 650 O O . TYR A 1 83 ? -5.907 1.557 35.730 1.00 77.12 83 TYR A O 1
ATOM 658 N N . PHE A 1 84 ? -8.092 1.209 36.069 1.00 78.06 84 PHE A N 1
ATOM 659 C CA . PHE A 1 84 ? -8.445 2.625 36.202 1.00 78.06 84 PHE A CA 1
ATOM 660 C C . PHE A 1 84 ? -8.968 3.003 37.591 1.00 78.06 84 PHE A C 1
ATOM 662 O O . PHE A 1 84 ? -9.277 4.173 37.797 1.00 78.06 84 PHE A O 1
ATOM 669 N N . THR A 1 85 ? -9.053 2.055 38.525 1.00 77.50 85 THR A N 1
ATOM 670 C CA . THR A 1 85 ? -9.450 2.309 39.918 1.00 77.50 85 THR A CA 1
ATOM 671 C C . THR A 1 85 ? -8.285 2.909 40.710 1.00 77.50 85 THR A C 1
ATOM 673 O O . THR A 1 85 ? -7.134 2.556 40.463 1.00 77.50 85 THR A O 1
ATOM 676 N N . GLU A 1 86 ? -8.564 3.776 41.685 1.00 65.50 86 GLU A N 1
ATOM 677 C CA . GLU A 1 86 ? -7.576 4.447 42.559 1.00 65.50 86 GLU A CA 1
ATOM 678 C C . GLU A 1 86 ? -6.598 3.459 43.249 1.00 65.50 86 GLU A C 1
ATOM 680 O O . GLU A 1 86 ? -5.435 3.772 43.475 1.00 65.50 86 GLU A O 1
ATOM 685 N N . GLU A 1 87 ? -7.015 2.212 43.505 1.00 63.28 87 GLU A N 1
ATOM 686 C CA . GLU A 1 87 ? -6.171 1.152 44.098 1.00 63.28 87 GLU A CA 1
ATOM 687 C C . GLU A 1 87 ? -5.102 0.578 43.145 1.00 63.28 87 GLU A C 1
ATOM 689 O O . GLU A 1 87 ? -4.213 -0.167 43.562 1.00 63.28 87 GLU A O 1
ATOM 694 N N . SER A 1 88 ? -5.161 0.915 41.854 1.00 59.56 88 SER A N 1
ATOM 695 C CA . SER A 1 88 ? -4.292 0.352 40.812 1.00 59.56 88 SER A CA 1
ATOM 696 C C . SER A 1 88 ? -2.990 1.122 40.583 1.00 59.56 88 SER 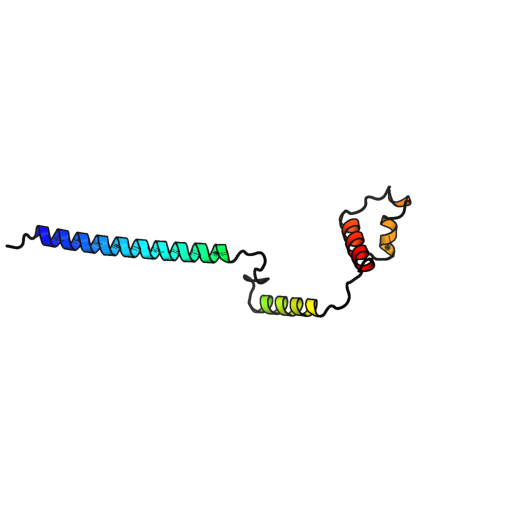A C 1
ATOM 698 O O . SER A 1 88 ? -2.219 0.744 39.701 1.00 59.56 88 SER A O 1
ATOM 700 N N . ASP A 1 89 ? -2.703 2.171 41.356 1.00 61.31 89 ASP A N 1
ATOM 701 C CA . ASP A 1 89 ? -1.463 2.952 41.211 1.00 61.31 89 ASP A CA 1
ATOM 702 C C . ASP A 1 89 ? -0.193 2.169 41.585 1.00 61.31 89 ASP A C 1
ATOM 704 O O . ASP A 1 89 ? 0.902 2.520 41.150 1.00 61.31 89 ASP A O 1
ATOM 708 N N . ASN A 1 90 ? -0.340 1.042 42.289 1.00 63.59 90 ASN A N 1
ATOM 709 C CA . ASN A 1 90 ? 0.741 0.074 42.514 1.00 63.59 90 ASN A CA 1
ATOM 710 C C . ASN A 1 90 ? 0.921 -0.941 41.368 1.00 63.59 90 ASN A C 1
ATOM 712 O O . ASN A 1 90 ? 1.898 -1.690 41.356 1.00 63.59 90 ASN A O 1
ATOM 716 N N . ILE A 1 91 ? -0.001 -0.999 40.402 1.00 69.75 91 ILE A N 1
ATOM 717 C CA . ILE A 1 91 ? 0.037 -1.955 39.291 1.00 69.75 91 ILE A CA 1
ATOM 718 C C . ILE A 1 91 ? 0.624 -1.251 38.070 1.00 69.75 91 ILE A C 1
ATOM 720 O O . ILE A 1 91 ? 0.112 -0.234 37.605 1.00 69.75 91 ILE A O 1
ATOM 724 N N . GLN A 1 92 ? 1.690 -1.811 37.498 1.00 73.19 92 GLN A N 1
ATOM 725 C CA . GLN A 1 92 ? 2.275 -1.281 36.271 1.00 73.19 92 GLN A CA 1
ATOM 726 C C . GLN A 1 92 ? 1.285 -1.424 35.102 1.00 73.19 92 GLN A C 1
ATOM 728 O O . GLN A 1 92 ? 1.079 -2.512 34.564 1.00 73.19 92 GLN A O 1
ATOM 733 N N . LYS A 1 93 ? 0.656 -0.309 34.712 1.00 77.75 93 LYS A N 1
ATOM 734 C CA . LYS A 1 93 ? -0.359 -0.258 33.649 1.00 77.75 93 LYS A CA 1
ATOM 735 C C . LYS A 1 93 ? 0.308 -0.348 32.268 1.00 77.75 93 LYS A C 1
ATOM 737 O O . LYS A 1 93 ? 1.150 0.496 31.945 1.00 77.75 93 LYS A O 1
ATOM 742 N N . PRO A 1 94 ? -0.064 -1.315 31.412 1.00 82.38 94 PRO A N 1
ATOM 743 C CA . PRO A 1 94 ? 0.443 -1.367 30.047 1.00 82.38 94 PRO A CA 1
ATOM 744 C C . PRO A 1 94 ? 0.009 -0.138 29.235 1.00 82.38 94 PRO A C 1
ATOM 746 O O . PRO A 1 94 ? -1.156 0.256 29.247 1.00 82.38 94 PRO A O 1
ATOM 749 N N . SER A 1 95 ? 0.924 0.446 28.458 1.00 84.06 95 SER A N 1
ATOM 750 C CA . SER A 1 95 ? 0.670 1.693 27.712 1.00 84.06 95 SER A CA 1
ATOM 751 C C . SER A 1 95 ? -0.476 1.602 26.694 1.00 84.06 95 SER A C 1
ATOM 753 O O . SER A 1 95 ? -1.116 2.607 26.380 1.00 84.06 95 SER A O 1
ATOM 755 N N . HIS A 1 96 ? -0.768 0.403 26.183 1.00 87.81 96 HIS A N 1
ATOM 756 C CA . HIS A 1 96 ? -1.842 0.179 25.217 1.00 87.81 96 HIS A CA 1
ATOM 757 C C . HIS A 1 96 ? -3.244 0.360 25.820 1.00 87.81 96 HIS A C 1
ATOM 759 O O . HIS A 1 96 ? -4.158 0.754 25.095 1.00 87.81 96 HIS A O 1
ATOM 765 N N . ILE A 1 97 ? -3.411 0.168 27.133 1.00 88.69 97 ILE A N 1
ATOM 766 C CA . ILE A 1 97 ? -4.712 0.267 27.810 1.00 88.69 97 ILE A CA 1
ATOM 767 C C . ILE A 1 97 ? -5.270 1.698 27.765 1.00 88.69 97 ILE A C 1
ATOM 769 O O . ILE A 1 97 ? -6.460 1.896 27.518 1.00 88.69 97 ILE A O 1
ATOM 773 N N . TYR A 1 98 ? -4.414 2.716 27.885 1.00 86.44 98 TYR A N 1
ATOM 774 C CA . TYR A 1 98 ? -4.834 4.116 27.749 1.00 86.44 98 TYR A CA 1
ATOM 775 C C . TYR A 1 98 ? -5.330 4.451 26.340 1.00 86.44 98 TYR A C 1
ATOM 777 O O . TYR A 1 98 ? -6.297 5.196 26.181 1.00 86.44 98 TYR A O 1
ATOM 785 N N . ARG A 1 99 ? -4.699 3.874 25.310 1.00 88.69 99 ARG A N 1
ATOM 786 C CA . ARG A 1 99 ? -5.122 4.065 23.914 1.00 88.69 99 ARG A CA 1
ATOM 787 C C . ARG A 1 99 ? -6.486 3.433 23.670 1.00 88.69 99 ARG A C 1
ATOM 789 O O . ARG A 1 99 ? -7.339 4.059 23.051 1.00 88.69 99 ARG A O 1
ATOM 796 N N . MET A 1 100 ? -6.700 2.229 24.200 1.00 90.25 100 MET A N 1
ATOM 797 C CA . MET A 1 100 ? -7.989 1.540 24.119 1.00 90.25 100 MET A CA 1
ATOM 798 C C . MET A 1 100 ? -9.091 2.343 24.821 1.00 90.25 100 MET A C 1
ATOM 800 O O . MET A 1 100 ? -10.127 2.592 24.213 1.00 90.25 100 MET A O 1
ATOM 804 N N . LYS A 1 101 ? -8.831 2.872 26.029 1.00 88.69 101 LYS A N 1
ATOM 805 C CA . LYS A 1 101 ? -9.782 3.743 26.746 1.00 88.69 101 LYS A CA 1
ATOM 806 C C . LYS A 1 101 ? -10.141 4.996 25.960 1.00 88.69 101 LYS A C 1
ATOM 808 O O . LYS A 1 101 ? -11.309 5.379 25.923 1.00 88.69 101 LYS A O 1
ATOM 813 N N . ALA A 1 102 ? -9.151 5.646 25.353 1.00 88.31 102 ALA A N 1
ATOM 814 C CA . ALA A 1 102 ? -9.384 6.839 24.549 1.00 88.31 102 ALA A CA 1
ATOM 815 C C . ALA A 1 102 ? -10.277 6.529 23.337 1.00 88.31 102 ALA A C 1
ATOM 817 O O . ALA A 1 102 ? -11.250 7.242 23.101 1.00 88.31 102 ALA A O 1
ATOM 818 N N . LEU A 1 103 ? -9.997 5.437 22.619 1.00 88.12 103 LEU A N 1
ATOM 819 C CA . LEU A 1 103 ? -10.798 4.997 21.473 1.00 88.12 103 LEU A CA 1
ATOM 820 C C . LEU A 1 103 ? -12.235 4.631 21.868 1.00 88.12 103 LEU A C 1
ATOM 822 O O . LEU A 1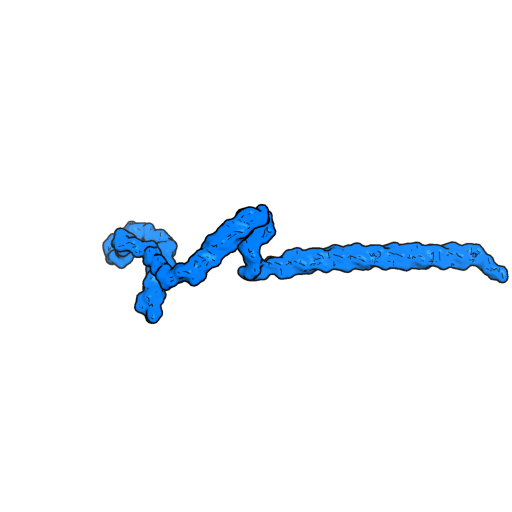 103 ? -13.172 5.080 21.210 1.00 88.12 103 LEU A O 1
ATOM 826 N N . ASP A 1 104 ? -12.414 3.897 22.967 1.00 89.50 104 ASP A N 1
ATOM 827 C CA . ASP A 1 104 ? -13.744 3.549 23.481 1.00 89.50 104 ASP A CA 1
ATOM 828 C C . ASP A 1 104 ? -14.518 4.795 23.950 1.00 89.50 104 ASP A C 1
ATOM 830 O O . ASP A 1 104 ? -15.737 4.877 23.794 1.00 89.50 104 ASP A O 1
ATOM 834 N N . SER A 1 105 ? -13.823 5.799 24.494 1.00 86.50 105 SER A N 1
ATOM 835 C CA . SER A 1 105 ? -14.438 7.060 24.934 1.00 86.50 105 SER A CA 1
ATOM 836 C C . SER A 1 105 ? -14.891 7.929 23.760 1.00 86.50 105 SER A C 1
ATOM 838 O O . SER A 1 105 ? -15.940 8.559 23.850 1.00 86.50 105 SER A O 1
ATOM 840 N N . ILE A 1 106 ? -14.159 7.930 22.640 1.00 86.12 106 ILE A N 1
ATOM 841 C CA . ILE A 1 106 ? -14.559 8.646 21.415 1.00 86.12 106 ILE A CA 1
ATOM 842 C C . ILE A 1 106 ? -15.908 8.134 20.902 1.00 86.12 106 ILE A C 1
ATOM 844 O O . ILE A 1 106 ? -16.749 8.934 20.496 1.00 86.12 106 ILE A O 1
ATOM 8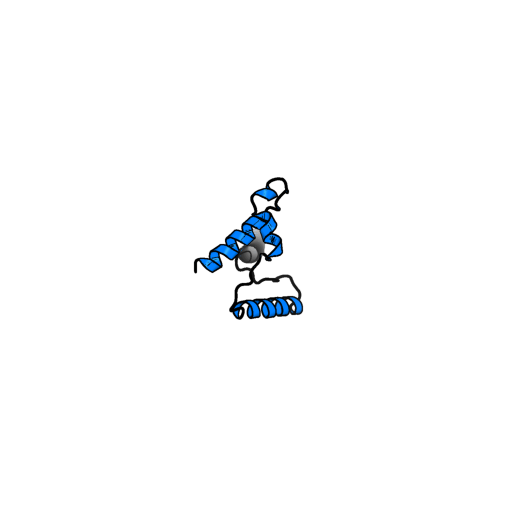48 N N . SER A 1 107 ? -16.150 6.821 20.975 1.00 77.62 107 SER A N 1
ATOM 849 C CA . SER A 1 107 ? -17.437 6.241 20.574 1.00 77.62 107 SER A CA 1
ATOM 850 C C . SER A 1 107 ? -18.612 6.723 21.430 1.00 77.62 107 SER A C 1
ATOM 852 O O . SER A 1 107 ? -19.740 6.652 20.960 1.00 77.62 107 SER A O 1
ATOM 854 N N . LYS A 1 108 ? -18.379 7.182 22.668 1.00 74.62 108 LYS A N 1
ATOM 855 C CA . LYS A 1 108 ? -19.432 7.718 23.550 1.00 74.62 108 LYS A CA 1
ATOM 856 C C . LYS A 1 108 ? -19.751 9.191 23.280 1.00 74.62 108 LYS A C 1
ATOM 858 O O . LYS A 1 108 ? -20.768 9.677 23.758 1.00 74.62 108 LYS A O 1
ATOM 863 N N . ILE A 1 109 ? -18.855 9.905 22.595 1.00 73.50 109 ILE A N 1
ATOM 864 C CA . ILE A 1 109 ? -18.975 11.347 22.323 1.00 73.50 109 ILE A CA 1
ATOM 865 C C . ILE A 1 109 ? -19.714 11.610 21.000 1.00 73.50 109 ILE A C 1
ATOM 867 O O . ILE A 1 109 ? -20.272 12.690 20.820 1.00 73.50 109 ILE A O 1
ATOM 871 N N . ARG A 1 110 ? -19.698 10.644 20.076 1.00 58.50 110 ARG A N 1
ATOM 872 C CA . ARG A 1 110 ? -20.393 10.706 18.786 1.00 58.50 110 ARG A CA 1
ATOM 873 C C . ARG A 1 110 ? -21.855 10.300 18.917 1.00 58.50 110 ARG A C 1
ATOM 875 O O . ARG A 1 110 ? -22.669 10.932 18.212 1.00 58.50 110 ARG A O 1
#

Organism: Caerostris extrusa (NCBI:txid172846)

Secondary structure (DSSP, 8-state):
---HHHHHHHHHHHHHHHHHHHHHHHHHHHHHHHHHHHHT-STTPPTTTTS-HHHHHHHHHHHHHHTT--SPPP-S-GGGGGGGSGGGGGS---HHHHHHHHHHHHHHH-

InterPro domains:
  IPR010876 Lipid transport auxiliary protein 1 [PF07406] (4-109)
  IPR010876 Lipid transport auxiliary protein 1 [PTHR21425] (3-108)